Protein AF-A0A1Z9DV97-F1 (afdb_monomer_lite)

Sequence (89 aa):
MLNKYKKNIYSENGEDGILLYILKKTKLIKNSSPLWCCEFGAWDGIHGSNTFNLVKNYNFNAVYIEGDKKKFNDLLKTKKKIPKNYCTK

Secondary structure (DSSP, 8-state):
--GGG-B-SSBSSSHHHHHHHHHHHTT---TTS-EEEEEES-TTSSTB-SSHHHHHHS-EEEEEE--SHHHHHHHHHHHHH--S-EE--

pLDDT: mean 90.25, std 10.71, range [48.0, 98.19]

Foldseek 3Di:
DLQVQFDPPQADRRLLRSVVVVCVVVVVLDPPAAAEDEDEQCQLVGHNDSCSCCVVPRRHAYEYEHDDPVSLVSVVVSCVVRVRHYHYD

Radius of gyration: 13.13 Å; chains: 1; bounding box: 30×34×28 Å

Structure (mmCIF, N/CA/C/O backbone):
data_AF-A0A1Z9DV97-F1
#
_entry.id   AF-A0A1Z9DV97-F1
#
loop_
_atom_site.group_PDB
_atom_site.id
_atom_site.type_symbol
_atom_site.label_atom_id
_atom_site.label_alt_id
_atom_site.label_comp_id
_atom_site.label_asym_id
_atom_site.label_entity_id
_atom_site.label_seq_id
_atom_site.pdbx_PDB_ins_code
_atom_site.Cartn_x
_atom_site.Cartn_y
_atom_site.Cartn_z
_atom_site.occupancy
_atom_site.B_iso_or_equiv
_atom_site.auth_seq_id
_atom_site.auth_comp_id
_atom_site.auth_asym_id
_atom_site.auth_atom_id
_atom_site.pdbx_PDB_model_num
ATOM 1 N N . MET A 1 1 ? -10.797 20.848 6.706 1.00 83.12 1 MET A N 1
ATOM 2 C CA . MET A 1 1 ? -9.618 20.538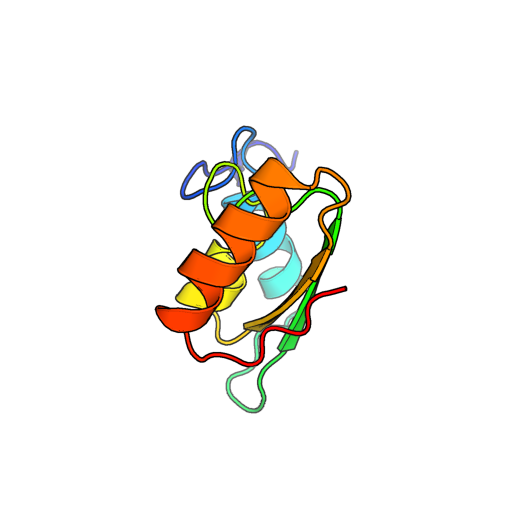 5.866 1.00 83.12 1 MET A CA 1
ATOM 3 C C . MET A 1 1 ? -9.049 19.172 6.254 1.00 83.12 1 MET A C 1
ATOM 5 O O . MET A 1 1 ? -8.957 18.901 7.448 1.00 83.12 1 MET A O 1
ATOM 9 N N . LEU A 1 2 ? -8.712 18.310 5.285 1.00 92.06 2 LEU A N 1
ATOM 10 C CA . LEU A 1 2 ? -8.214 16.942 5.530 1.00 92.06 2 LEU A CA 1
ATOM 11 C C . LEU A 1 2 ? -6.742 16.890 5.973 1.00 92.06 2 LEU A C 1
ATOM 13 O O . LEU A 1 2 ? -6.359 15.959 6.671 1.00 92.06 2 LEU A O 1
ATOM 17 N N . ASN A 1 3 ? -5.945 17.916 5.653 1.00 95.44 3 ASN A N 1
ATOM 18 C CA . ASN A 1 3 ? -4.497 17.950 5.901 1.00 95.44 3 ASN A CA 1
ATOM 19 C C . ASN A 1 3 ? -4.076 17.650 7.346 1.00 95.44 3 ASN A C 1
ATOM 21 O O . ASN A 1 3 ? -3.030 17.051 7.556 1.00 95.44 3 ASN A O 1
ATOM 25 N N . LYS A 1 4 ? -4.907 17.990 8.339 1.00 97.62 4 LYS A N 1
ATOM 26 C CA . LYS A 1 4 ? -4.635 17.695 9.757 1.00 97.62 4 LYS A CA 1
ATOM 27 C C . LYS A 1 4 ? -4.562 16.199 10.090 1.00 97.62 4 LYS A C 1
ATOM 29 O O . LYS A 1 4 ? -4.132 15.841 11.178 1.00 97.62 4 LYS A O 1
ATOM 34 N N . TYR A 1 5 ? -5.028 15.337 9.187 1.00 97.69 5 TYR A N 1
ATOM 35 C CA . TYR A 1 5 ? -4.988 13.888 9.349 1.00 97.69 5 TYR A CA 1
ATOM 36 C C . TYR A 1 5 ? -3.816 13.236 8.617 1.00 97.69 5 TYR A C 1
ATOM 38 O O . TYR A 1 5 ? -3.671 12.028 8.746 1.00 97.69 5 TYR A O 1
ATOM 46 N N . LYS A 1 6 ? -2.995 13.987 7.866 1.00 98.12 6 LYS A N 1
ATOM 47 C CA . LYS A 1 6 ? -1.852 13.438 7.125 1.00 98.12 6 LYS A CA 1
ATOM 48 C C . LYS A 1 6 ? -0.864 12.735 8.056 1.00 98.12 6 LYS A C 1
ATOM 50 O O . LYS A 1 6 ? -0.568 13.234 9.141 1.00 98.12 6 LYS A O 1
ATOM 55 N N . LYS A 1 7 ? -0.345 11.589 7.613 1.00 97.94 7 LYS A N 1
ATOM 56 C CA . LYS A 1 7 ? 0.756 10.858 8.258 1.00 97.94 7 LYS A CA 1
ATOM 57 C C . LYS A 1 7 ? 1.614 10.185 7.191 1.00 97.94 7 LYS A C 1
ATOM 59 O O . LYS A 1 7 ? 1.041 9.629 6.265 1.00 97.94 7 LYS A O 1
ATOM 64 N N . ASN A 1 8 ? 2.932 10.193 7.377 1.00 97.25 8 ASN A N 1
ATOM 65 C CA . ASN A 1 8 ? 3.905 9.563 6.481 1.00 97.25 8 ASN A CA 1
ATOM 66 C C . ASN A 1 8 ? 4.536 8.372 7.212 1.00 97.25 8 ASN A C 1
ATOM 68 O O . ASN A 1 8 ? 5.590 8.508 7.827 1.00 97.25 8 ASN A O 1
ATOM 72 N N . ILE A 1 9 ? 3.831 7.239 7.256 1.00 97.19 9 ILE A N 1
ATOM 73 C CA . ILE A 1 9 ? 4.357 5.993 7.837 1.00 97.19 9 ILE A CA 1
ATOM 74 C C . ILE A 1 9 ? 5.095 5.213 6.745 1.00 97.19 9 ILE A C 1
ATOM 76 O O . ILE A 1 9 ? 6.234 4.804 6.951 1.00 97.19 9 ILE A O 1
ATOM 80 N N . TYR A 1 10 ? 4.444 5.041 5.593 1.00 96.75 10 TYR A N 1
ATOM 81 C CA . TYR A 1 10 ? 5.021 4.470 4.373 1.00 96.75 10 TYR A CA 1
ATOM 82 C C . TYR A 1 10 ? 4.808 5.384 3.161 1.00 96.75 10 TYR A C 1
ATOM 84 O O . TYR A 1 10 ? 5.667 5.435 2.286 1.00 96.75 10 TYR A O 1
ATOM 92 N N . SER A 1 11 ? 3.694 6.120 3.141 1.00 97.44 11 SER A N 1
ATOM 93 C CA . SER A 1 11 ? 3.351 7.094 2.103 1.00 97.44 11 SER A CA 1
ATOM 94 C C . SER A 1 11 ? 4.242 8.339 2.136 1.00 97.44 11 SER A C 1
ATOM 96 O O . SER A 1 11 ? 4.759 8.731 3.188 1.00 97.44 11 SER A O 1
ATOM 98 N N . GLU A 1 12 ? 4.391 8.995 0.985 1.00 97.00 12 GLU A N 1
ATOM 99 C CA . GLU A 1 12 ? 5.251 10.176 0.839 1.00 97.00 12 GLU A CA 1
ATOM 100 C C . GLU A 1 12 ? 4.552 11.484 1.249 1.00 97.00 12 GLU A C 1
ATOM 102 O O . GLU A 1 12 ? 5.198 12.389 1.784 1.00 97.00 12 GLU A O 1
ATOM 107 N N . ASN A 1 13 ? 3.233 11.605 1.042 1.00 97.06 13 ASN A N 1
ATOM 108 C CA . ASN A 1 13 ? 2.529 12.893 1.097 1.00 97.06 13 ASN A CA 1
ATOM 109 C C . ASN A 1 13 ? 1.341 12.929 2.075 1.00 97.06 1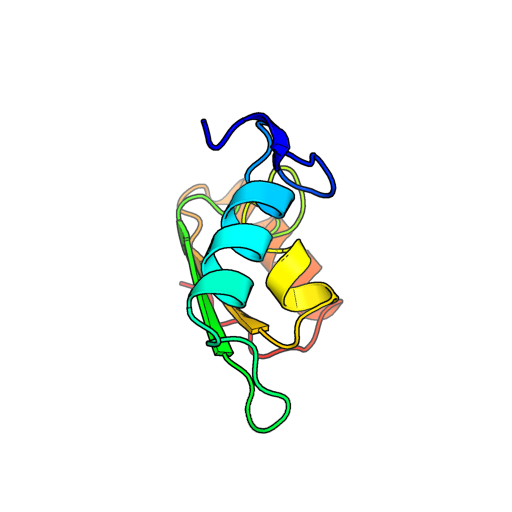3 ASN A C 1
ATOM 111 O O . ASN A 1 13 ? 0.550 13.891 2.075 1.00 97.06 13 ASN A O 1
ATOM 115 N N . GLY A 1 14 ? 1.245 11.941 2.965 1.00 97.56 14 GLY A N 1
ATOM 116 C CA . GLY A 1 14 ? 0.314 11.915 4.090 1.00 97.56 14 GLY A CA 1
ATOM 117 C C . GLY A 1 14 ? -0.844 10.935 3.950 1.00 97.56 14 GLY A C 1
ATOM 118 O O . GLY A 1 14 ? -1.731 10.928 4.814 1.00 97.56 14 GLY A O 1
ATOM 119 N N . GLU A 1 15 ? -0.872 10.155 2.874 1.00 98.06 15 GLU A N 1
ATOM 120 C CA . GLU A 1 15 ? -1.962 9.271 2.483 1.00 98.06 15 GLU A CA 1
ATOM 121 C C . GLU A 1 15 ? -2.309 8.262 3.575 1.00 98.06 15 GLU A C 1
ATOM 123 O O . GLU A 1 15 ? -3.497 8.043 3.818 1.00 98.06 15 GLU A O 1
ATOM 128 N N . ASP A 1 16 ? -1.320 7.738 4.312 1.00 98.19 16 ASP A N 1
ATOM 129 C CA . ASP A 1 16 ? -1.556 6.770 5.394 1.00 98.19 16 ASP A CA 1
ATOM 130 C C . ASP A 1 16 ? -2.603 7.273 6.391 1.00 98.19 16 ASP A C 1
ATOM 132 O O . ASP A 1 16 ? -3.480 6.536 6.851 1.00 98.19 16 ASP A O 1
ATOM 136 N N . GLY A 1 17 ? -2.494 8.549 6.754 1.00 97.94 17 GLY A N 1
ATOM 137 C CA . GLY A 1 17 ? -3.369 9.170 7.731 1.00 97.94 17 GLY A CA 1
ATOM 138 C C . GLY A 1 17 ? -4.709 9.610 7.139 1.00 97.94 17 GLY A C 1
ATOM 139 O O . GLY A 1 17 ? -5.751 9.426 7.778 1.00 97.94 17 GLY A O 1
ATOM 140 N N . ILE A 1 18 ? -4.706 10.121 5.901 1.00 98.12 18 ILE A N 1
ATOM 141 C CA . ILE A 1 18 ? -5.934 10.511 5.193 1.00 98.12 18 ILE A CA 1
ATOM 142 C C . ILE A 1 18 ? -6.827 9.294 4.938 1.00 98.12 18 ILE A C 1
ATOM 144 O O . ILE A 1 18 ? -8.010 9.324 5.288 1.00 98.12 18 ILE A O 1
ATOM 148 N N . LEU A 1 19 ? -6.268 8.214 4.387 1.00 96.94 19 LEU A N 1
ATOM 149 C CA . LEU A 1 19 ? -6.998 6.980 4.101 1.00 96.94 19 LEU A CA 1
ATOM 150 C C . LEU A 1 19 ? -7.567 6.381 5.381 1.00 96.94 19 LEU A C 1
ATOM 152 O O . LEU A 1 19 ? -8.756 6.069 5.442 1.00 96.94 19 LEU A O 1
ATOM 156 N N . LEU A 1 20 ? -6.756 6.293 6.438 1.00 96.31 20 LEU A N 1
ATOM 157 C CA . LEU A 1 20 ? -7.217 5.766 7.716 1.00 96.31 20 LEU A CA 1
ATOM 158 C C . LEU A 1 20 ? -8.363 6.596 8.306 1.00 96.31 20 LEU A C 1
ATOM 160 O O . LEU A 1 20 ? -9.322 6.031 8.836 1.00 96.31 20 LEU A O 1
ATOM 164 N N . TYR A 1 21 ? -8.280 7.927 8.226 1.00 96.81 21 TYR A N 1
ATOM 165 C CA . TYR A 1 21 ? -9.351 8.808 8.683 1.00 96.81 21 TYR A CA 1
ATOM 166 C C . TYR A 1 21 ? -10.652 8.558 7.911 1.00 96.81 21 TYR A C 1
ATOM 168 O O . TYR A 1 21 ? -11.698 8.365 8.534 1.00 96.81 21 TYR A O 1
ATOM 176 N N . ILE A 1 22 ? -10.587 8.506 6.576 1.00 95.62 22 ILE A N 1
ATOM 177 C CA . ILE A 1 22 ? -11.756 8.271 5.717 1.00 95.62 22 ILE A CA 1
ATOM 178 C C . ILE A 1 22 ? -12.374 6.901 6.019 1.00 95.62 22 ILE A C 1
ATOM 180 O O . ILE A 1 22 ? -13.566 6.824 6.309 1.00 95.62 22 ILE A O 1
ATOM 184 N N . LEU A 1 23 ? -11.567 5.837 6.042 1.00 95.00 23 LEU A N 1
ATOM 185 C CA . LEU A 1 23 ? -12.021 4.462 6.281 1.00 95.00 23 LEU A CA 1
ATOM 186 C C . LEU A 1 23 ? -12.651 4.267 7.670 1.00 95.00 23 LEU A C 1
ATOM 188 O O . LEU A 1 23 ? -13.629 3.529 7.821 1.00 95.00 23 LEU A O 1
ATOM 192 N N . LYS A 1 24 ? -12.123 4.947 8.698 1.00 93.31 24 LYS A N 1
ATOM 193 C CA . LYS A 1 24 ? -12.741 4.979 10.033 1.00 93.31 24 LYS A CA 1
ATOM 194 C C . LYS A 1 24 ? -14.052 5.755 10.020 1.00 93.31 24 LYS A C 1
ATOM 196 O O . LYS A 1 24 ? -15.029 5.310 10.619 1.00 93.31 24 LYS A O 1
ATOM 201 N N . LYS A 1 25 ? -14.098 6.899 9.330 1.00 94.50 25 LYS A N 1
ATOM 202 C CA . LYS A 1 25 ? -15.299 7.740 9.250 1.00 94.50 25 LYS A CA 1
ATOM 203 C C . LYS A 1 25 ? -16.452 7.027 8.541 1.00 94.50 25 LYS A C 1
ATOM 205 O O . LYS A 1 25 ? -17.592 7.172 8.975 1.00 94.50 25 LYS A O 1
ATOM 210 N N . THR A 1 26 ? -16.157 6.221 7.521 1.00 92.00 26 THR A N 1
ATOM 211 C CA . THR A 1 26 ? -17.134 5.382 6.805 1.00 92.00 26 THR A CA 1
ATOM 212 C C . THR A 1 26 ? -17.453 4.068 7.521 1.00 92.00 26 THR A C 1
ATOM 214 O O . THR A 1 26 ? -18.315 3.322 7.063 1.00 92.00 26 THR A O 1
ATOM 217 N N . LYS A 1 27 ? -16.801 3.783 8.660 1.00 90.50 27 LYS A N 1
ATOM 218 C CA . LYS A 1 27 ? -16.963 2.545 9.442 1.00 90.50 27 LYS A CA 1
ATOM 219 C C . LYS A 1 27 ? -16.708 1.275 8.614 1.00 90.50 27 LYS A C 1
ATOM 221 O O . LYS A 1 27 ? -17.322 0.244 8.884 1.00 90.50 27 LYS A O 1
ATOM 226 N N . LEU A 1 28 ? -15.827 1.347 7.611 1.00 88.12 28 LEU A N 1
ATOM 227 C CA . LEU A 1 28 ? -15.467 0.193 6.779 1.00 88.12 28 LEU A CA 1
ATOM 228 C C . LEU A 1 28 ? -14.546 -0.771 7.524 1.00 88.12 28 LEU A C 1
ATOM 230 O O . LEU A 1 28 ? -14.720 -1.980 7.422 1.00 88.12 28 LEU A O 1
ATOM 234 N N . ILE A 1 29 ? -13.609 -0.241 8.316 1.00 85.75 29 ILE A N 1
ATOM 235 C CA . ILE A 1 29 ? -12.722 -1.049 9.161 1.00 85.75 29 ILE A CA 1
ATOM 236 C C . ILE A 1 29 ? -13.557 -1.623 10.315 1.00 85.75 29 ILE A C 1
ATOM 238 O O . ILE A 1 29 ? -13.722 -0.990 11.358 1.00 85.75 29 ILE A O 1
ATOM 242 N N . LYS A 1 30 ? -14.124 -2.811 10.090 1.00 78.25 30 LYS A N 1
ATOM 243 C CA . LYS A 1 30 ? -14.818 -3.640 11.082 1.00 78.25 30 LYS A CA 1
ATOM 244 C C . LYS A 1 30 ? -14.010 -4.915 11.311 1.00 78.25 30 LYS A C 1
ATOM 246 O O . LYS A 1 30 ? -13.392 -5.432 10.388 1.00 78.25 30 LYS A O 1
ATOM 251 N N . ASN A 1 31 ? -14.055 -5.455 12.525 1.00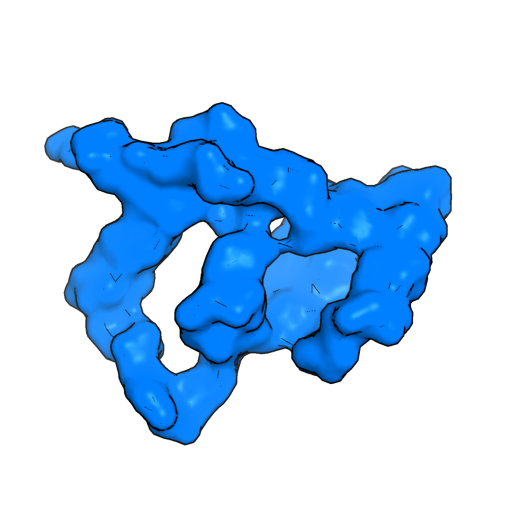 67.88 31 ASN A N 1
ATOM 252 C CA . ASN A 1 31 ? -13.191 -6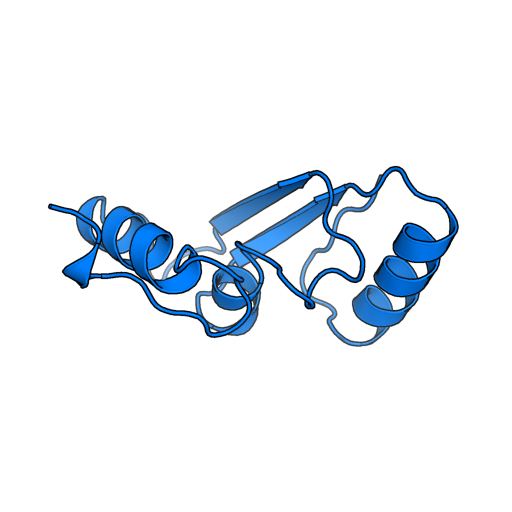.562 12.959 1.00 67.88 31 ASN A CA 1
ATOM 253 C C . ASN A 1 31 ? -13.539 -7.947 12.365 1.00 67.88 31 ASN A C 1
ATOM 255 O O . ASN A 1 31 ? -13.042 -8.953 12.857 1.00 67.88 31 ASN A O 1
ATOM 259 N N . SER A 1 32 ? -14.398 -8.032 11.347 1.00 74.75 32 SER A N 1
ATOM 260 C CA . SER A 1 32 ? -15.032 -9.298 10.951 1.00 74.75 32 SER A CA 1
ATOM 261 C C . SER A 1 32 ? -14.423 -9.948 9.708 1.00 74.75 32 SER A C 1
ATOM 263 O O . SER A 1 32 ? -14.470 -11.168 9.579 1.00 74.75 32 SER A O 1
ATOM 265 N N . SER A 1 33 ? -13.868 -9.177 8.767 1.00 82.94 33 SER A N 1
ATOM 266 C CA . SER A 1 33 ? -13.320 -9.732 7.520 1.00 82.94 33 SER A CA 1
ATOM 267 C C . SER A 1 33 ? -12.203 -8.859 6.949 1.00 82.94 33 SER A C 1
ATOM 269 O O . SER A 1 33 ? -12.268 -7.636 7.098 1.00 82.94 33 SER A O 1
ATOM 271 N N . PRO A 1 34 ? -11.188 -9.453 6.292 1.00 87.75 34 PRO A N 1
ATOM 272 C CA . PRO A 1 34 ? -10.172 -8.679 5.598 1.00 87.75 34 PRO A CA 1
ATOM 273 C C . PRO A 1 34 ? -10.793 -7.817 4.498 1.00 87.75 34 PRO A C 1
ATOM 275 O O . PRO A 1 34 ? -11.585 -8.303 3.689 1.00 87.75 34 PRO A O 1
ATOM 278 N N . LEU A 1 35 ? -10.409 -6.546 4.452 1.00 91.06 35 LEU A N 1
ATOM 279 C CA . LEU A 1 35 ? -10.745 -5.656 3.342 1.00 91.06 35 LEU A CA 1
ATOM 280 C C . LEU A 1 35 ? -9.707 -5.791 2.229 1.00 91.06 35 LEU A C 1
ATOM 282 O O . LEU A 1 35 ? -8.658 -6.399 2.424 1.00 91.06 35 LEU A O 1
ATOM 286 N N . TRP A 1 36 ? -9.988 -5.222 1.063 1.00 92.50 36 TRP A N 1
ATOM 287 C CA . TRP A 1 36 ? -9.062 -5.221 -0.065 1.00 92.50 36 TRP A CA 1
ATOM 288 C C . TRP A 1 36 ? -8.723 -3.796 -0.477 1.00 92.50 36 TRP A C 1
ATOM 290 O O . TRP A 1 36 ? -9.590 -2.921 -0.498 1.00 92.50 36 TRP A O 1
ATOM 300 N N . CYS A 1 37 ? -7.461 -3.577 -0.822 1.00 93.75 37 CYS A N 1
ATOM 301 C CA . CYS A 1 37 ? -7.007 -2.393 -1.535 1.00 93.75 37 CYS A CA 1
ATOM 302 C C . CYS A 1 37 ? -6.301 -2.796 -2.833 1.00 93.75 37 CYS A C 1
ATOM 304 O O . CYS A 1 37 ? -5.854 -3.932 -2.995 1.00 93.75 37 CYS A O 1
ATOM 306 N N . CYS A 1 38 ? -6.221 -1.855 -3.766 1.00 94.31 38 CYS A N 1
ATOM 307 C CA . CYS A 1 38 ? -5.478 -2.003 -5.008 1.00 94.31 38 CYS A CA 1
ATOM 308 C C . CYS A 1 38 ? -4.574 -0.783 -5.167 1.00 94.31 38 CYS A C 1
ATOM 310 O O . CYS A 1 38 ? -5.034 0.340 -4.964 1.00 94.31 38 CYS A O 1
ATOM 312 N N . GLU A 1 39 ? -3.313 -1.003 -5.526 1.00 94.81 39 GLU A N 1
ATOM 313 C CA . GLU A 1 39 ? -2.336 0.060 -5.750 1.00 94.81 39 GLU A CA 1
ATOM 314 C C . GLU A 1 39 ? -1.630 -0.159 -7.088 1.00 94.81 39 GLU A C 1
ATOM 316 O O . GLU A 1 39 ? -1.075 -1.229 -7.348 1.00 94.81 39 GLU A O 1
ATOM 321 N N . PHE A 1 40 ? -1.688 0.867 -7.935 1.00 95.12 40 PHE A N 1
ATOM 322 C CA . PHE A 1 40 ? -1.003 0.919 -9.222 1.00 95.12 40 PHE A CA 1
ATOM 323 C C . PHE A 1 40 ? 0.286 1.722 -9.066 1.00 95.12 40 PHE A C 1
ATOM 325 O O . PHE A 1 40 ? 0.268 2.783 -8.446 1.00 95.12 40 PHE A O 1
ATOM 332 N N . GLY A 1 41 ? 1.382 1.236 -9.647 1.00 94.12 41 GLY A N 1
ATOM 333 C CA . GLY A 1 41 ? 2.710 1.811 -9.420 1.00 94.12 41 GLY A CA 1
ATOM 334 C C . GLY A 1 41 ? 3.242 1.470 -8.028 1.00 94.12 41 GLY A C 1
ATOM 335 O O . GLY A 1 41 ? 3.777 2.334 -7.342 1.00 94.12 41 GLY A O 1
ATOM 336 N N . ALA A 1 42 ? 3.037 0.223 -7.590 1.00 94.31 42 ALA A N 1
ATOM 337 C CA . ALA A 1 42 ? 3.327 -0.214 -6.224 1.00 94.31 42 ALA A CA 1
ATOM 338 C C . ALA A 1 42 ? 4.829 -0.302 -5.883 1.00 94.31 42 ALA A C 1
ATOM 340 O O . ALA A 1 42 ? 5.175 -0.544 -4.729 1.00 94.31 42 ALA A O 1
ATOM 341 N N . TRP A 1 43 ? 5.723 -0.168 -6.865 1.00 94.62 43 TRP A N 1
ATOM 342 C CA . TRP A 1 43 ? 7.161 -0.385 -6.738 1.00 94.62 43 TRP A CA 1
ATOM 343 C C . TRP A 1 43 ? 7.516 -1.717 -6.067 1.00 94.62 43 TRP A C 1
ATOM 345 O O . TRP A 1 43 ? 7.379 -2.746 -6.712 1.00 94.62 43 TRP A O 1
ATOM 355 N N . ASP A 1 44 ? 8.022 -1.716 -4.827 1.00 94.44 44 ASP A N 1
ATOM 356 C CA . ASP A 1 44 ? 8.372 -2.914 -4.053 1.00 94.44 44 ASP A CA 1
ATOM 357 C C . ASP A 1 44 ? 7.250 -3.347 -3.086 1.00 94.44 44 ASP A C 1
ATOM 359 O O . ASP A 1 44 ? 7.397 -4.331 -2.356 1.00 94.44 44 ASP A O 1
ATOM 363 N N . GLY A 1 45 ? 6.125 -2.623 -3.092 1.00 93.50 45 GLY A N 1
ATOM 364 C CA . GLY A 1 45 ? 4.948 -2.824 -2.251 1.00 93.50 45 GLY A CA 1
ATOM 365 C C . GLY A 1 45 ? 5.037 -2.204 -0.854 1.00 93.50 45 GLY A C 1
ATOM 366 O O . GLY A 1 45 ? 4.126 -2.422 -0.050 1.00 93.50 45 GLY A O 1
ATOM 367 N N . ILE A 1 46 ? 6.118 -1.481 -0.536 1.00 94.38 46 ILE A N 1
ATOM 368 C CA . ILE A 1 46 ? 6.356 -0.867 0.780 1.00 94.38 46 ILE A CA 1
ATOM 369 C C . ILE A 1 46 ? 6.813 0.581 0.628 1.00 94.38 46 ILE A C 1
ATOM 371 O O . ILE A 1 46 ? 6.229 1.477 1.236 1.00 94.38 46 ILE A O 1
ATOM 375 N N . HIS A 1 47 ? 7.880 0.806 -0.134 1.00 93.81 47 HIS A N 1
ATOM 376 C CA . HIS A 1 47 ? 8.512 2.103 -0.283 1.00 93.81 47 HIS A CA 1
ATOM 377 C C . HIS A 1 47 ? 7.569 3.080 -0.984 1.00 93.81 47 HIS A C 1
ATOM 379 O O . HIS A 1 47 ? 7.143 2.840 -2.112 1.00 93.81 47 HIS A O 1
ATOM 385 N N . GLY A 1 48 ? 7.244 4.181 -0.303 1.00 95.69 48 GLY A N 1
ATOM 386 C CA . GLY A 1 48 ? 6.317 5.190 -0.813 1.00 95.69 48 GLY A CA 1
ATOM 387 C C . GLY A 1 48 ? 4.874 4.696 -0.942 1.00 95.69 48 GLY A C 1
ATOM 388 O O . GLY A 1 48 ? 4.050 5.388 -1.533 1.00 95.69 48 GLY A O 1
ATOM 389 N N . SER A 1 49 ? 4.546 3.508 -0.418 1.00 96.19 49 SER A N 1
ATOM 390 C CA . SER A 1 49 ? 3.231 2.913 -0.637 1.00 96.19 49 SER A CA 1
ATOM 391 C C . SER A 1 49 ? 2.151 3.644 0.149 1.00 96.19 49 SER A C 1
ATOM 393 O O . SER A 1 49 ? 2.245 3.833 1.365 1.00 96.19 49 SER A O 1
ATOM 395 N N . ASN A 1 50 ? 1.066 3.974 -0.544 1.00 97.62 50 ASN A N 1
ATOM 396 C CA . ASN A 1 50 ? -0.088 4.636 0.054 1.00 97.62 50 ASN A CA 1
ATOM 397 C C . ASN A 1 50 ? -0.967 3.665 0.847 1.00 97.62 50 ASN A C 1
ATOM 399 O O . ASN A 1 50 ? -1.706 4.081 1.740 1.00 97.62 50 ASN A O 1
ATOM 403 N N . THR A 1 51 ? -0.914 2.369 0.536 1.00 95.56 51 THR A N 1
ATOM 404 C CA . THR A 1 51 ? -1.812 1.365 1.118 1.00 95.56 51 THR A CA 1
ATOM 405 C C . THR A 1 51 ? -1.118 0.335 2.007 1.00 95.56 51 THR A C 1
ATOM 407 O O . THR A 1 51 ? -1.802 -0.361 2.764 1.00 95.56 51 THR A O 1
ATOM 410 N N . PHE A 1 52 ? 0.218 0.271 2.036 1.00 95.38 52 PHE A N 1
ATOM 411 C CA . PHE A 1 52 ? 0.926 -0.740 2.829 1.00 95.38 52 PHE A CA 1
ATOM 412 C C . PHE A 1 52 ? 0.637 -0.668 4.338 1.00 95.38 52 PHE A C 1
ATOM 414 O O . PHE A 1 52 ? 0.521 -1.710 4.991 1.00 95.38 52 PHE A O 1
ATOM 421 N N . ASN A 1 53 ? 0.406 0.524 4.902 1.00 95.62 53 ASN A N 1
ATOM 422 C CA . ASN A 1 53 ? -0.033 0.652 6.297 1.00 95.62 53 ASN A CA 1
ATOM 423 C C . ASN A 1 53 ? -1.351 -0.092 6.562 1.00 95.62 53 ASN A C 1
ATOM 425 O O . ASN A 1 53 ? -1.506 -0.727 7.607 1.00 95.62 53 ASN A O 1
ATOM 429 N N . LEU A 1 54 ? -2.292 -0.055 5.611 1.00 94.38 54 LEU A N 1
ATOM 430 C CA . LEU A 1 54 ? -3.570 -0.765 5.703 1.00 94.38 54 LEU A CA 1
ATOM 431 C C . LEU A 1 54 ? -3.353 -2.282 5.733 1.00 94.38 54 LEU A C 1
ATOM 433 O O . LEU A 1 54 ? -3.939 -2.987 6.560 1.00 94.38 54 LEU A O 1
ATOM 437 N N . VAL A 1 55 ? -2.458 -2.782 4.881 1.00 92.62 55 VAL A N 1
ATOM 438 C CA . VAL A 1 55 ? -2.120 -4.210 4.793 1.00 92.62 55 VAL A CA 1
ATOM 439 C C . VAL A 1 55 ? -1.436 -4.694 6.068 1.00 92.62 55 VAL A C 1
ATOM 441 O O . VAL A 1 55 ? -1.824 -5.713 6.659 1.00 92.62 55 VAL A O 1
ATOM 444 N N . LYS A 1 56 ? -0.432 -3.942 6.527 1.00 92.06 56 LYS A N 1
ATOM 445 C CA . LYS A 1 56 ? 0.380 -4.295 7.689 1.00 92.06 56 LYS A CA 1
ATOM 446 C C . LYS A 1 56 ? -0.423 -4.227 8.987 1.00 92.06 56 LYS A C 1
ATOM 448 O O . LYS A 1 56 ? -0.354 -5.171 9.771 1.00 92.06 56 LYS A O 1
ATOM 453 N N . ASN A 1 57 ? -1.207 -3.163 9.181 1.00 92.06 57 ASN A N 1
ATOM 454 C CA . ASN A 1 57 ? -1.762 -2.810 10.492 1.00 92.06 57 ASN A CA 1
ATOM 455 C C . ASN A 1 57 ? -3.297 -2.858 10.585 1.00 92.06 57 ASN A C 1
ATOM 457 O O . ASN A 1 57 ? -3.820 -2.866 11.695 1.00 92.06 57 ASN A O 1
ATOM 461 N N . TYR A 1 58 ? -4.033 -2.912 9.468 1.00 91.56 58 TYR A N 1
ATOM 462 C CA . TYR A 1 58 ? -5.505 -2.801 9.466 1.00 91.56 58 TYR A CA 1
ATOM 463 C C . TYR A 1 58 ? -6.223 -3.974 8.788 1.00 91.56 58 TYR A C 1
ATOM 465 O O . TYR A 1 58 ? -7.389 -3.864 8.421 1.00 91.56 58 TYR A O 1
ATOM 473 N N . ASN A 1 59 ? -5.542 -5.116 8.663 1.00 89.75 59 ASN A N 1
ATOM 474 C CA . ASN A 1 59 ? -6.087 -6.356 8.103 1.00 89.75 59 ASN A CA 1
ATOM 475 C C . ASN A 1 59 ? -6.609 -6.234 6.659 1.00 89.75 59 ASN A C 1
ATOM 477 O O . ASN A 1 59 ? -7.614 -6.843 6.301 1.00 89.75 59 ASN A O 1
ATOM 481 N N . PHE A 1 60 ? -5.917 -5.464 5.820 1.00 91.94 60 PHE A N 1
ATOM 482 C CA . PHE A 1 60 ? -6.189 -5.456 4.385 1.00 91.94 60 PHE A CA 1
ATOM 483 C C . PHE A 1 60 ? -5.395 -6.557 3.671 1.00 91.94 60 PHE A C 1
ATOM 485 O O . PHE A 1 60 ? -4.253 -6.854 4.026 1.00 91.94 60 PHE A O 1
ATOM 492 N N . ASN A 1 61 ? -6.009 -7.134 2.647 1.00 91.31 61 ASN A N 1
ATOM 493 C CA . ASN A 1 61 ? -5.336 -7.756 1.517 1.00 91.31 61 ASN A CA 1
ATOM 494 C C . ASN A 1 61 ? -5.049 -6.682 0.460 1.00 91.31 61 ASN A C 1
ATOM 496 O O . ASN A 1 61 ? -5.719 -5.646 0.428 1.00 91.31 61 ASN A O 1
ATOM 500 N N . ALA A 1 62 ? -4.091 -6.945 -0.425 1.00 92.56 62 ALA A N 1
ATOM 501 C CA . ALA A 1 62 ? -3.710 -5.994 -1.457 1.00 92.56 62 ALA A CA 1
ATOM 502 C C . ALA A 1 62 ? -3.519 -6.644 -2.823 1.00 92.56 62 ALA A C 1
ATOM 504 O O . ALA A 1 62 ? -2.948 -7.728 -2.951 1.00 92.56 62 ALA A O 1
ATOM 505 N N . VAL A 1 63 ? -3.943 -5.919 -3.852 1.00 93.62 63 VAL A N 1
ATOM 506 C CA . VAL A 1 63 ? -3.532 -6.140 -5.237 1.00 93.62 63 VAL A CA 1
ATOM 507 C C . VAL A 1 63 ? -2.506 -5.067 -5.581 1.00 93.62 63 VAL A C 1
ATOM 509 O O . VAL A 1 63 ? -2.833 -3.882 -5.599 1.00 93.62 63 VAL A O 1
ATOM 512 N N . TYR A 1 64 ? -1.262 -5.474 -5.809 1.00 94.12 64 TYR A N 1
ATOM 513 C CA . TYR A 1 64 ? -0.172 -4.563 -6.156 1.00 94.12 64 TYR A CA 1
ATOM 514 C C . TYR A 1 64 ? 0.231 -4.779 -7.606 1.00 94.12 64 TYR A C 1
ATOM 516 O O . TYR A 1 64 ? 0.591 -5.891 -8.001 1.00 94.12 64 TYR A O 1
ATOM 524 N N . ILE A 1 65 ? 0.152 -3.702 -8.383 1.00 93.56 65 ILE A N 1
ATOM 525 C CA . ILE A 1 65 ? 0.371 -3.695 -9.827 1.00 93.56 65 ILE A CA 1
ATOM 526 C C . ILE A 1 65 ? 1.545 -2.761 -10.107 1.00 93.56 65 ILE A C 1
ATOM 528 O O . ILE A 1 65 ? 1.523 -1.590 -9.727 1.00 93.56 65 ILE A O 1
ATOM 532 N N . GLU A 1 66 ? 2.579 -3.276 -10.766 1.00 94.56 66 GLU A N 1
ATOM 533 C CA . GLU A 1 66 ? 3.788 -2.525 -11.102 1.00 94.56 66 GLU A CA 1
ATOM 534 C C . GLU A 1 66 ? 4.216 -2.851 -12.535 1.00 94.56 66 GLU A C 1
ATOM 536 O O . GLU A 1 66 ? 4.406 -4.016 -12.884 1.00 94.56 66 GLU A O 1
ATOM 541 N N . GLY A 1 67 ? 4.336 -1.811 -13.363 1.00 94.62 67 GLY A N 1
ATOM 542 C CA . GLY A 1 67 ? 4.644 -1.936 -14.787 1.00 94.62 67 GLY A CA 1
ATOM 543 C C . GLY A 1 67 ? 6.143 -1.946 -15.087 1.00 94.62 67 GLY A C 1
ATOM 544 O O . GLY A 1 67 ? 6.561 -2.531 -16.088 1.00 94.62 67 GLY A O 1
ATOM 545 N N . ASP A 1 68 ? 6.972 -1.336 -14.235 1.00 96.31 68 ASP A N 1
ATOM 546 C CA . ASP A 1 68 ? 8.422 -1.387 -14.393 1.00 96.31 68 ASP A CA 1
ATOM 547 C C . ASP A 1 68 ? 8.963 -2.767 -13.998 1.00 96.31 68 ASP A C 1
ATOM 549 O O . ASP A 1 68 ? 8.795 -3.245 -12.876 1.00 96.31 68 ASP A O 1
ATOM 553 N N . LYS A 1 69 ? 9.685 -3.407 -14.921 1.00 95.88 69 LYS A N 1
ATOM 554 C CA . LYS A 1 69 ? 10.185 -4.776 -14.744 1.00 95.88 69 LYS A CA 1
ATOM 555 C C . LYS A 1 69 ? 11.146 -4.925 -13.561 1.00 95.88 69 LYS A C 1
ATOM 557 O O . LYS A 1 69 ? 11.151 -5.972 -12.913 1.00 95.88 69 LYS A O 1
ATOM 562 N N . LYS A 1 70 ? 12.007 -3.934 -13.300 1.00 96.44 70 LYS A N 1
ATOM 563 C CA . LYS A 1 70 ? 12.978 -4.008 -12.197 1.00 96.44 70 LYS A CA 1
ATOM 564 C C . LYS A 1 70 ? 12.252 -3.866 -10.865 1.00 96.44 70 LYS A C 1
ATOM 566 O O . LYS A 1 70 ? 12.432 -4.718 -10.000 1.00 96.44 70 LYS A O 1
ATOM 571 N N . LYS A 1 71 ? 11.374 -2.870 -10.753 1.00 95.94 71 LYS A N 1
ATOM 572 C CA . LYS A 1 71 ? 10.540 -2.647 -9.569 1.00 95.94 71 LYS A CA 1
ATOM 573 C C . LYS A 1 71 ? 9.618 -3.831 -9.286 1.00 95.94 71 LYS A C 1
ATOM 575 O O . LYS A 1 71 ? 9.563 -4.305 -8.158 1.00 95.94 71 LYS A O 1
ATOM 580 N N . PHE A 1 72 ? 9.005 -4.407 -10.318 1.00 94.38 72 PHE A N 1
ATOM 581 C CA . PHE A 1 72 ? 8.192 -5.614 -10.187 1.00 94.38 72 PHE A CA 1
ATOM 582 C C . PHE A 1 72 ? 8.985 -6.807 -9.624 1.00 94.38 72 PHE A C 1
ATOM 584 O O . PHE A 1 72 ? 8.473 -7.570 -8.806 1.00 94.38 72 PHE A O 1
ATOM 591 N N . ASN A 1 73 ? 10.261 -6.969 -9.991 1.00 94.12 73 ASN A N 1
ATOM 592 C CA . ASN A 1 73 ? 11.099 -8.005 -9.377 1.00 94.12 73 ASN A CA 1
ATOM 593 C C . ASN A 1 73 ? 11.339 -7.750 -7.883 1.00 94.12 73 ASN A C 1
ATOM 595 O O . ASN A 1 73 ? 11.421 -8.707 -7.111 1.00 94.12 73 ASN A O 1
ATOM 599 N N . ASP A 1 74 ? 11.445 -6.490 -7.466 1.00 94.69 74 ASP A N 1
ATOM 600 C CA . ASP A 1 74 ? 11.548 -6.136 -6.051 1.00 94.69 74 ASP A CA 1
ATOM 601 C C . ASP A 1 74 ? 10.231 -6.416 -5.315 1.00 94.69 74 ASP A C 1
ATOM 603 O O . ASP A 1 74 ? 10.254 -7.056 -4.260 1.00 94.69 74 ASP A O 1
ATOM 607 N N . LEU A 1 75 ? 9.084 -6.109 -5.930 1.00 93.12 75 LEU A N 1
ATOM 608 C CA . LEU A 1 75 ? 7.762 -6.494 -5.425 1.00 93.12 75 LEU A CA 1
ATOM 609 C C . LEU A 1 75 ? 7.650 -8.005 -5.189 1.00 93.12 75 LEU A C 1
ATOM 611 O O . LEU A 1 75 ? 7.181 -8.445 -4.137 1.00 93.12 75 LEU A O 1
ATOM 615 N N . LEU A 1 76 ? 8.125 -8.827 -6.131 1.00 91.50 76 LEU A N 1
ATOM 616 C CA . LEU A 1 76 ? 8.125 -10.285 -5.982 1.00 91.50 76 LEU A CA 1
ATOM 617 C C . LEU A 1 76 ? 9.003 -10.764 -4.816 1.00 91.50 76 LEU A C 1
ATOM 619 O O . LEU A 1 76 ? 8.667 -11.760 -4.169 1.00 91.50 76 LEU A O 1
ATOM 623 N N . LYS A 1 77 ? 10.116 -10.080 -4.516 1.00 92.25 77 LYS A N 1
ATOM 624 C CA . LYS A 1 77 ? 10.946 -10.389 -3.337 1.00 92.25 77 LYS A CA 1
ATOM 625 C C . LYS A 1 77 ? 10.209 -10.034 -2.048 1.00 92.25 77 LYS A C 1
ATOM 627 O O . LYS A 1 77 ? 10.223 -10.835 -1.112 1.00 92.25 77 LYS A O 1
ATOM 632 N N . THR A 1 78 ? 9.549 -8.879 -2.002 1.00 90.94 78 THR A N 1
ATOM 633 C CA . THR A 1 78 ? 8.749 -8.447 -0.848 1.00 90.94 78 THR A CA 1
ATOM 634 C C . THR A 1 78 ? 7.582 -9.391 -0.586 1.00 90.94 78 THR A C 1
ATOM 636 O O . THR A 1 78 ? 7.393 -9.827 0.551 1.00 90.94 78 THR A O 1
ATOM 639 N N . LYS A 1 79 ? 6.860 -9.801 -1.636 1.00 88.12 79 LYS A N 1
ATOM 640 C CA . LYS A 1 79 ? 5.745 -10.758 -1.555 1.00 88.12 79 LYS A CA 1
ATOM 641 C C . LYS A 1 79 ? 6.121 -12.052 -0.829 1.00 88.12 79 LYS A C 1
ATOM 643 O O . LYS A 1 79 ? 5.326 -12.577 -0.061 1.00 88.12 79 LYS A O 1
ATOM 648 N N . LYS A 1 80 ? 7.344 -12.563 -1.012 1.00 87.19 80 LYS A N 1
ATOM 649 C CA . LYS A 1 80 ? 7.811 -13.778 -0.312 1.00 87.19 80 LYS A CA 1
ATOM 650 C C . LYS A 1 80 ? 7.946 -13.588 1.202 1.00 87.19 80 LYS A C 1
ATOM 652 O O . LYS A 1 80 ? 7.848 -14.558 1.943 1.00 87.19 80 LYS A O 1
ATOM 657 N N . LYS A 1 81 ? 8.193 -12.357 1.659 1.00 85.56 81 LYS A N 1
ATOM 658 C CA . LYS A 1 81 ? 8.374 -12.015 3.080 1.00 85.56 81 LYS A CA 1
ATOM 659 C C . LYS A 1 81 ? 7.059 -11.674 3.777 1.00 85.56 81 LYS A C 1
ATOM 661 O O . LYS A 1 81 ? 6.991 -11.732 5.002 1.00 85.56 81 LYS A O 1
ATOM 666 N N . ILE A 1 82 ? 6.033 -11.291 3.018 1.00 80.12 82 ILE A N 1
ATOM 667 C CA . ILE A 1 82 ? 4.741 -10.867 3.555 1.00 80.12 82 ILE A CA 1
ATOM 668 C C . ILE A 1 82 ? 3.659 -11.748 2.920 1.00 80.12 82 ILE A C 1
ATOM 670 O O . ILE A 1 82 ? 3.244 -11.486 1.801 1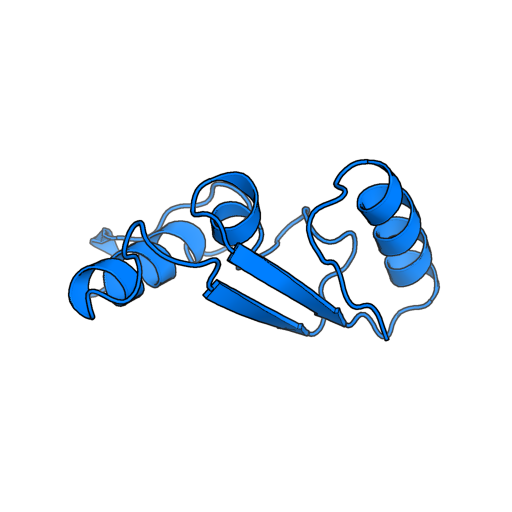.00 80.12 82 ILE A O 1
ATOM 674 N N . PRO A 1 83 ? 3.193 -12.807 3.601 1.00 60.97 83 PRO A N 1
ATOM 675 C CA . PRO A 1 83 ? 2.337 -13.822 2.985 1.00 60.97 83 PRO A CA 1
ATOM 676 C C . PRO A 1 83 ? 0.844 -13.461 2.926 1.00 60.97 83 PRO A C 1
ATOM 678 O O . PRO A 1 83 ? 0.043 -14.304 2.530 1.00 60.97 83 PRO A O 1
ATOM 681 N N . LYS A 1 84 ? 0.428 -12.242 3.315 1.00 63.66 84 LYS A N 1
ATOM 682 C CA . LYS A 1 84 ? -0.972 -11.812 3.113 1.00 63.66 84 LYS A CA 1
ATOM 683 C C . LYS A 1 84 ? -1.314 -11.865 1.621 1.00 63.66 84 LYS A C 1
ATOM 685 O O . LYS A 1 84 ? -0.413 -11.790 0.802 1.00 63.66 84 LYS A O 1
ATOM 690 N N . ASN A 1 85 ? -2.582 -12.053 1.257 1.00 56.59 85 ASN A N 1
ATOM 691 C CA . ASN A 1 85 ? -2.995 -12.392 -0.112 1.00 56.59 85 ASN A CA 1
ATOM 692 C C . ASN A 1 85 ? -2.660 -11.279 -1.131 1.00 56.59 85 ASN A C 1
ATOM 694 O O . ASN A 1 85 ? -3.505 -10.448 -1.451 1.00 56.59 85 ASN A O 1
ATOM 698 N N . TYR A 1 86 ? -1.413 -11.280 -1.615 1.00 64.94 86 TYR A N 1
ATOM 699 C CA . TYR A 1 86 ? -0.858 -10.390 -2.630 1.00 64.94 86 TYR A CA 1
ATOM 700 C C . TYR A 1 86 ? -1.127 -10.967 -4.017 1.00 64.94 86 TYR A C 1
ATOM 702 O O . TYR A 1 86 ? -0.398 -11.849 -4.499 1.00 64.94 86 TYR A O 1
ATOM 710 N N . CYS A 1 87 ? -2.151 -10.452 -4.689 1.00 55.59 87 CYS A N 1
ATOM 711 C CA . CYS A 1 87 ? -2.313 -10.678 -6.121 1.00 55.59 87 CYS A CA 1
ATOM 712 C C . CYS A 1 87 ? -1.424 -9.684 -6.877 1.00 55.59 87 CYS A C 1
ATOM 714 O O . CYS A 1 87 ? -1.428 -8.490 -6.593 1.00 55.59 87 CYS A O 1
ATOM 716 N N . THR A 1 88 ? -0.619 -10.207 -7.800 1.00 59.03 88 THR A N 1
ATOM 717 C CA . THR A 1 88 ? 0.376 -9.449 -8.567 1.00 59.03 88 THR A CA 1
ATOM 718 C C . THR A 1 88 ? 0.217 -9.798 -10.042 1.00 59.03 88 THR A C 1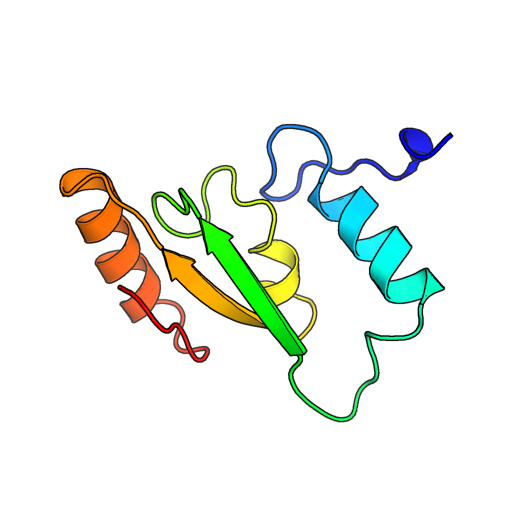
ATOM 720 O O . THR A 1 88 ? 0.515 -10.938 -10.410 1.00 59.03 88 THR A O 1
ATOM 723 N N . LYS A 1 89 ? -0.252 -8.849 -10.852 1.00 48.00 89 LYS A N 1
ATOM 724 C CA . LYS A 1 89 ? 0.014 -8.698 -12.289 1.00 48.00 89 LYS A CA 1
ATOM 725 C C . LYS A 1 89 ? -0.549 -7.357 -12.739 1.00 48.00 89 LYS A C 1
ATOM 727 O O . LYS A 1 89 ? -1.696 -7.070 -12.339 1.00 48.00 89 LYS A O 1
#